Protein AF-A0A521X7P1-F1 (afdb_monomer_lite)

Sequence (112 aa):
MKTHALSLLGTTRLLSRSDRREQGIKSATVVRELAVVRRLLTLASRVWRDLDNQPWLMVAPLLRMPNWKDAAQPYPLSIDEQRRFFKELPVHLAEMALFAIYTSARENVVAE

Secondary structure (DSSP, 8-state):
---SSSSSHHHHTTT-HHHHHHTT--HHHHHHHHHHHHHHHHHHHHT-B-TTS-BS-SS---PPPP--S-PPPP-PPPHHHHHHHHHHS-GGGHHHHHHHHHH---HHHH--

Structure (mmCIF, N/CA/C/O backbone):
data_AF-A0A521X7P1-F1
#
_entry.id   AF-A0A521X7P1-F1
#
loop_
_atom_site.group_PDB
_atom_site.id
_atom_site.type_symbol
_atom_site.label_atom_id
_atom_site.label_alt_id
_atom_site.label_comp_id
_atom_site.label_asym_id
_atom_site.label_entity_id
_atom_site.label_seq_id
_atom_site.pdbx_PDB_ins_code
_atom_site.Cartn_x
_atom_site.Cartn_y
_atom_site.Cartn_z
_atom_site.occupancy
_atom_site.B_iso_or_equiv
_atom_site.auth_seq_id
_atom_site.auth_comp_id
_atom_site.auth_asym_id
_atom_site.auth_atom_id
_atom_site.pdbx_PDB_model_num
ATOM 1 N N . MET A 1 1 ? 13.540 14.716 -44.377 1.00 40.62 1 MET A N 1
ATOM 2 C CA . MET A 1 1 ? 12.433 13.953 -43.753 1.00 40.62 1 MET A CA 1
ATOM 3 C C . MET A 1 1 ? 12.265 14.363 -42.286 1.00 40.62 1 MET A C 1
ATOM 5 O O . MET A 1 1 ? 12.544 13.589 -41.383 1.00 40.62 1 MET A O 1
ATOM 9 N N . LYS A 1 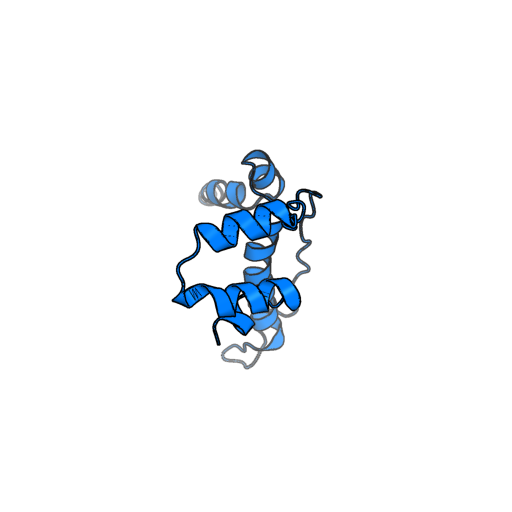2 ? 11.859 15.618 -42.042 1.00 39.06 2 LYS A N 1
ATOM 10 C CA . LYS A 1 2 ? 11.661 16.202 -40.705 1.00 39.06 2 LYS A CA 1
ATOM 11 C C . LYS A 1 2 ? 10.158 16.389 -40.464 1.00 39.06 2 LYS A C 1
ATOM 13 O O . LYS A 1 2 ? 9.677 17.502 -40.627 1.00 39.06 2 LYS A O 1
ATOM 18 N N . THR A 1 3 ? 9.411 15.331 -40.129 1.00 40.75 3 THR A N 1
ATOM 19 C CA . THR A 1 3 ? 7.956 15.504 -39.906 1.00 40.75 3 THR A CA 1
ATOM 20 C C . THR A 1 3 ? 7.271 14.483 -38.986 1.00 40.75 3 THR A C 1
ATOM 22 O O . THR A 1 3 ? 6.078 14.265 -39.134 1.00 40.75 3 THR A O 1
ATOM 25 N N . HIS A 1 4 ? 7.952 13.875 -38.003 1.00 33.19 4 HIS A N 1
ATOM 26 C CA . HIS A 1 4 ? 7.266 12.966 -37.053 1.00 33.19 4 HIS A CA 1
ATOM 27 C C . HIS A 1 4 ? 7.663 13.102 -35.570 1.00 33.19 4 HIS A C 1
ATOM 29 O O . HIS A 1 4 ? 7.305 12.255 -34.762 1.00 33.19 4 HIS A O 1
ATOM 35 N N . ALA A 1 5 ? 8.341 14.183 -35.163 1.00 36.22 5 ALA A N 1
ATOM 36 C CA . ALA A 1 5 ? 8.705 14.396 -33.751 1.00 36.22 5 ALA A CA 1
ATOM 37 C C . ALA A 1 5 ? 7.650 15.178 -32.931 1.00 36.22 5 ALA A C 1
ATOM 39 O O . ALA A 1 5 ? 7.750 15.250 -31.710 1.00 36.22 5 ALA A O 1
ATOM 40 N N . LEU A 1 6 ? 6.630 15.756 -33.578 1.00 34.53 6 LEU A N 1
ATOM 41 C CA . LEU A 1 6 ? 5.645 16.633 -32.924 1.00 34.53 6 LEU A CA 1
ATOM 42 C C . LEU A 1 6 ? 4.401 15.909 -32.371 1.00 34.53 6 LEU A C 1
ATOM 44 O O . LEU A 1 6 ? 3.686 16.502 -31.571 1.00 34.53 6 LEU A O 1
ATOM 48 N N . SER A 1 7 ? 4.158 14.632 -32.701 1.00 36.09 7 SER A N 1
ATOM 49 C CA . SER A 1 7 ? 3.015 13.876 -32.149 1.00 36.09 7 SER A CA 1
ATOM 50 C C . SER A 1 7 ? 3.272 13.263 -30.764 1.00 36.09 7 SER A C 1
ATOM 52 O O . SER A 1 7 ? 2.324 12.886 -30.083 1.00 36.09 7 SER A O 1
ATOM 54 N N . LEU A 1 8 ? 4.527 13.204 -30.302 1.00 39.69 8 LEU A N 1
ATOM 55 C CA . LEU A 1 8 ? 4.883 12.620 -28.997 1.00 39.69 8 LEU A CA 1
ATOM 56 C C . LEU A 1 8 ? 4.832 13.623 -27.830 1.00 39.69 8 LEU A C 1
ATOM 58 O O . LEU A 1 8 ? 4.886 13.211 -26.667 1.00 39.69 8 LEU A O 1
ATOM 62 N N . LEU A 1 9 ? 4.687 14.923 -28.123 1.00 36.81 9 LEU A N 1
ATOM 63 C CA . LEU A 1 9 ? 4.586 16.001 -27.126 1.00 36.81 9 LEU A CA 1
ATOM 64 C C . LEU A 1 9 ? 3.238 16.016 -26.383 1.00 36.81 9 LEU A C 1
ATOM 66 O O . LEU A 1 9 ? 3.158 16.535 -25.270 1.00 36.81 9 LEU A O 1
ATOM 70 N N . GLY A 1 10 ? 2.192 15.411 -26.957 1.00 31.58 10 GLY A N 1
ATOM 71 C CA . GLY A 1 10 ? 0.894 15.248 -26.292 1.00 31.58 10 GLY A CA 1
ATOM 72 C C . GLY A 1 10 ? 0.924 14.189 -25.185 1.00 31.58 10 GLY A C 1
ATOM 73 O O . GLY A 1 10 ? 0.361 14.387 -24.113 1.00 31.58 10 GLY A O 1
ATOM 74 N N . THR A 1 11 ? 1.656 13.094 -25.403 1.00 42.00 11 THR A N 1
ATOM 75 C CA . THR A 1 11 ? 1.801 11.988 -24.441 1.00 42.00 11 THR A CA 1
ATOM 76 C C . THR A 1 11 ? 2.853 12.252 -23.363 1.00 42.00 11 THR A C 1
ATOM 78 O O . THR A 1 11 ? 2.720 11.755 -22.247 1.00 42.00 11 THR A O 1
ATOM 81 N N . THR A 1 12 ? 3.878 13.068 -23.639 1.00 41.19 12 THR A N 1
ATOM 82 C CA . THR A 1 12 ? 4.878 13.448 -22.618 1.00 41.19 12 THR A CA 1
ATOM 83 C C . THR A 1 12 ? 4.340 14.451 -21.597 1.00 41.19 12 THR A C 1
ATOM 85 O O . THR A 1 12 ? 4.759 14.408 -20.440 1.00 41.19 12 THR A O 1
ATOM 88 N N . ARG A 1 13 ? 3.356 15.281 -21.972 1.00 38.12 13 ARG A N 1
ATOM 89 C CA . ARG A 1 13 ? 2.674 16.224 -21.064 1.00 38.12 13 ARG A CA 1
ATOM 90 C C . ARG A 1 13 ? 1.894 15.526 -19.935 1.00 38.12 13 ARG A C 1
ATOM 92 O O . ARG A 1 13 ? 1.639 16.101 -18.889 1.00 38.12 13 ARG A O 1
ATOM 99 N N . LEU A 1 14 ? 1.556 14.246 -20.095 1.00 46.38 14 LEU A N 1
ATOM 100 C CA . LEU A 1 14 ? 0.913 13.446 -19.042 1.00 46.38 14 LEU A CA 1
ATOM 101 C C . LEU A 1 14 ? 1.911 12.713 -18.130 1.00 46.38 14 LEU A C 1
ATOM 103 O O . LEU A 1 14 ? 1.496 12.078 -17.162 1.00 46.38 14 LEU A O 1
ATOM 107 N N . LEU A 1 15 ? 3.214 12.761 -18.415 1.00 53.69 15 LEU A N 1
ATOM 108 C CA . LEU A 1 15 ? 4.240 11.997 -17.684 1.00 53.69 15 LEU A CA 1
ATOM 109 C C . LEU A 1 15 ? 5.199 12.884 -16.877 1.00 53.69 15 LEU A C 1
ATOM 111 O O . LEU A 1 15 ? 5.927 12.385 -16.014 1.00 53.69 15 LEU A O 1
ATOM 115 N N . SER A 1 16 ? 5.192 14.195 -17.125 1.00 64.50 16 SER A N 1
ATOM 116 C CA . SER A 1 16 ? 5.908 15.177 -16.314 1.00 64.50 16 SER A CA 1
ATOM 117 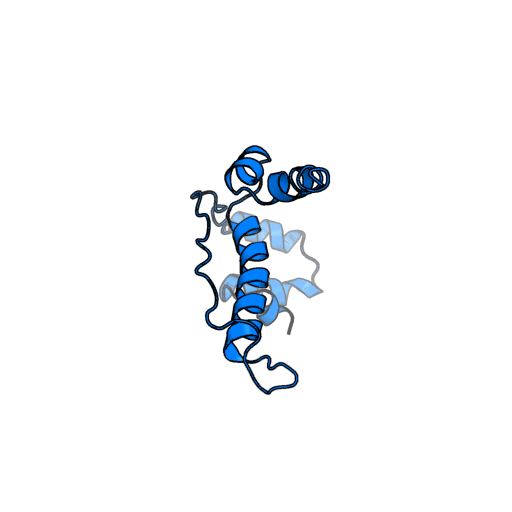C C . SER A 1 16 ? 5.335 15.203 -14.891 1.00 64.50 16 SER A C 1
ATOM 119 O O . SER A 1 16 ? 4.134 15.365 -14.673 1.00 64.50 16 SER A O 1
ATOM 121 N N . ARG A 1 17 ? 6.208 15.038 -13.888 1.00 66.06 17 ARG A N 1
ATOM 122 C CA . ARG A 1 17 ? 5.818 15.114 -12.467 1.00 66.06 17 ARG A CA 1
ATOM 123 C C . ARG A 1 17 ? 5.216 16.475 -12.116 1.00 66.06 17 ARG A C 1
ATOM 125 O O . ARG A 1 17 ? 4.360 16.536 -11.240 1.00 66.06 17 ARG A O 1
ATOM 132 N N . SER A 1 18 ? 5.684 17.535 -12.767 1.00 68.62 18 SER A N 1
ATOM 133 C CA . SER A 1 18 ? 5.216 18.908 -12.573 1.00 68.62 18 SER A CA 1
ATOM 134 C C . SER A 1 18 ? 3.756 19.038 -13.007 1.00 68.62 18 SER A C 1
ATOM 136 O O . SER A 1 18 ? 2.920 19.470 -12.223 1.00 68.62 18 SER A O 1
ATOM 138 N N . ASP A 1 19 ? 3.435 18.509 -14.185 1.00 75.50 19 ASP A N 1
ATOM 139 C CA . ASP A 1 19 ? 2.110 18.594 -14.803 1.00 75.50 19 ASP A CA 1
ATOM 140 C C . ASP A 1 19 ? 1.088 17.772 -13.998 1.00 75.50 19 ASP A C 1
ATOM 142 O O . ASP A 1 19 ? -0.032 18.211 -13.747 1.00 75.50 19 ASP A O 1
ATOM 146 N N . ARG A 1 20 ? 1.493 16.596 -13.494 1.00 76.62 20 ARG A N 1
ATOM 147 C CA . ARG A 1 20 ? 0.660 15.775 -12.594 1.00 76.62 20 ARG A CA 1
ATOM 148 C C . ARG A 1 20 ? 0.370 16.483 -11.267 1.00 76.62 20 ARG A C 1
ATOM 150 O O . ARG A 1 20 ? -0.724 16.337 -10.727 1.00 76.62 20 ARG A O 1
ATOM 157 N N . ARG A 1 21 ? 1.333 17.247 -10.741 1.00 78.31 21 ARG A N 1
ATOM 158 C CA . ARG A 1 21 ? 1.141 18.042 -9.520 1.00 78.31 21 ARG A CA 1
ATOM 159 C C . ARG A 1 21 ? 0.172 19.199 -9.759 1.00 78.31 21 ARG A C 1
ATOM 161 O O . ARG A 1 21 ? -0.667 19.458 -8.902 1.00 78.31 21 ARG A O 1
ATOM 168 N N . GLU A 1 22 ? 0.264 19.859 -10.911 1.00 81.56 22 GLU A N 1
ATOM 169 C CA . GLU A 1 22 ? -0.661 20.926 -11.325 1.00 81.56 22 GLU A CA 1
ATOM 170 C C . GLU A 1 22 ? -2.092 20.410 -11.524 1.00 81.56 22 GLU A C 1
ATOM 172 O O . GLU A 1 22 ? -3.050 21.100 -11.194 1.00 81.56 22 GLU A O 1
ATOM 177 N N . GLN A 1 23 ? -2.246 19.157 -11.953 1.00 84.69 23 GLN A N 1
ATOM 178 C CA . GLN A 1 23 ? -3.536 18.458 -12.030 1.00 84.69 23 GLN A CA 1
ATOM 179 C C . GLN A 1 23 ? -4.091 18.018 -10.660 1.00 84.69 23 GLN A C 1
ATOM 181 O O . GLN A 1 23 ? -5.123 17.353 -10.599 1.00 84.69 23 GLN A O 1
ATOM 186 N N . GLY A 1 24 ? -3.413 18.336 -9.550 1.00 85.69 24 GLY A N 1
ATOM 187 C CA . GLY A 1 24 ? -3.854 17.986 -8.195 1.00 85.69 24 GLY A CA 1
ATOM 188 C C . GLY A 1 24 ? -3.707 16.505 -7.829 1.00 85.69 24 GLY A C 1
ATOM 189 O O . GLY A 1 24 ? -4.183 16.079 -6.773 1.00 85.69 24 GLY A O 1
ATOM 190 N N . ILE A 1 25 ? -3.036 15.706 -8.664 1.00 87.81 25 ILE A N 1
ATOM 191 C CA . ILE A 1 25 ? -2.780 14.291 -8.381 1.00 87.81 25 ILE A CA 1
ATOM 192 C C . ILE A 1 25 ? -1.803 14.199 -7.207 1.00 87.81 25 ILE A C 1
ATOM 194 O O . ILE A 1 25 ? -0.886 15.006 -7.082 1.00 87.81 25 ILE A O 1
ATOM 198 N N . LYS A 1 26 ? -1.997 13.210 -6.327 1.00 88.31 26 LYS A N 1
ATOM 199 C CA . LYS A 1 26 ? -1.126 12.993 -5.166 1.00 88.31 26 LYS A CA 1
ATOM 200 C C . LYS A 1 26 ? 0.153 12.259 -5.547 1.00 88.31 26 LYS A C 1
ATOM 202 O O . LYS A 1 26 ? 0.147 11.384 -6.418 1.00 88.31 26 LYS A O 1
ATOM 207 N N . SER A 1 27 ? 1.242 12.535 -4.831 1.00 92.19 27 SER A N 1
ATOM 208 C CA . SER A 1 27 ? 2.542 11.906 -5.094 1.00 92.19 27 SER A CA 1
ATOM 209 C C . SER A 1 27 ? 2.456 10.380 -5.003 1.00 92.19 27 SER A C 1
ATOM 211 O O . SER A 1 27 ? 3.000 9.678 -5.853 1.00 92.19 27 SER A O 1
ATOM 213 N N . ALA A 1 28 ? 1.670 9.858 -4.057 1.00 90.25 28 ALA A N 1
ATOM 214 C CA . ALA A 1 28 ? 1.445 8.427 -3.875 1.00 90.25 28 ALA A CA 1
ATOM 215 C C . ALA A 1 28 ? 0.811 7.739 -5.101 1.00 90.25 28 ALA A C 1
ATOM 217 O O . ALA A 1 28 ? 1.081 6.564 -5.347 1.00 90.25 28 ALA A O 1
ATOM 218 N N . THR A 1 29 ? -0.019 8.437 -5.880 1.00 90.50 29 THR A N 1
ATOM 219 C CA . THR A 1 29 ? -0.600 7.895 -7.121 1.00 90.50 29 THR A CA 1
ATOM 220 C C . THR A 1 29 ? 0.474 7.770 -8.195 1.00 90.50 29 THR A C 1
ATOM 222 O O . THR A 1 29 ? 0.667 6.692 -8.753 1.00 90.50 29 THR A O 1
ATOM 225 N N . VAL A 1 30 ? 1.263 8.829 -8.398 1.00 90.50 30 VAL A N 1
ATOM 226 C CA . VAL A 1 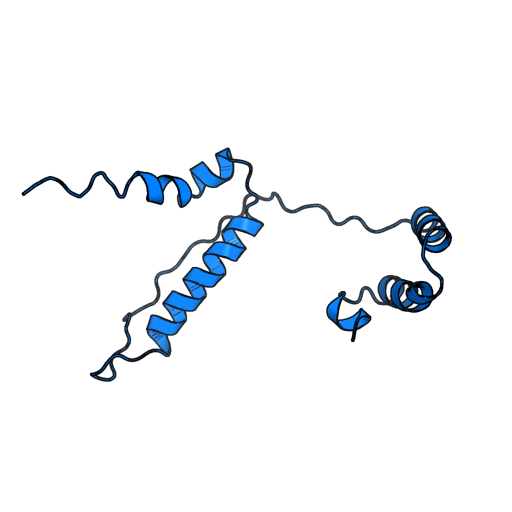30 ? 2.380 8.829 -9.358 1.00 90.50 30 VAL A CA 1
ATOM 227 C C . VAL A 1 30 ? 3.423 7.765 -8.995 1.00 90.50 30 VAL A C 1
ATOM 229 O O . VAL A 1 30 ? 3.957 7.086 -9.868 1.00 90.50 30 VAL A O 1
ATOM 232 N N . VAL A 1 31 ? 3.698 7.571 -7.702 1.00 92.69 31 VAL A N 1
ATOM 233 C CA . VAL A 1 31 ? 4.610 6.521 -7.225 1.00 92.69 31 VAL A CA 1
ATOM 234 C C . VAL A 1 31 ? 4.093 5.123 -7.561 1.00 92.69 31 VAL A C 1
ATOM 236 O O . VAL A 1 31 ? 4.887 4.292 -8.000 1.00 92.69 31 VAL A O 1
ATOM 239 N N . ARG A 1 32 ? 2.791 4.855 -7.396 1.00 91.31 32 ARG A N 1
ATOM 240 C CA . ARG A 1 32 ? 2.190 3.557 -7.751 1.00 91.31 32 ARG A CA 1
ATOM 241 C C . ARG A 1 32 ? 2.305 3.272 -9.248 1.00 91.31 32 ARG A C 1
ATOM 243 O O . ARG A 1 32 ? 2.741 2.185 -9.615 1.00 91.31 32 ARG A O 1
ATOM 250 N N . GLU A 1 33 ? 2.013 4.254 -10.100 1.00 90.12 33 GLU A N 1
ATOM 251 C CA . GLU A 1 33 ? 2.177 4.121 -11.556 1.00 90.12 33 GLU A CA 1
ATOM 252 C C . GLU A 1 33 ? 3.647 3.847 -11.934 1.00 90.12 33 GLU A C 1
ATOM 254 O O . GLU A 1 33 ? 3.962 2.889 -12.644 1.00 90.12 33 GLU A O 1
ATOM 259 N N . LEU A 1 34 ? 4.583 4.636 -11.394 1.00 91.81 34 LEU A N 1
ATOM 260 C CA . LEU A 1 34 ? 6.015 4.475 -11.667 1.00 91.81 34 LEU A CA 1
ATOM 261 C C . LEU A 1 34 ? 6.598 3.171 -11.102 1.00 91.81 34 LEU A C 1
ATOM 263 O O . LEU A 1 34 ? 7.633 2.710 -11.588 1.00 91.81 34 LEU A O 1
ATOM 267 N N . ALA A 1 35 ? 5.982 2.572 -10.080 1.00 93.12 35 ALA A N 1
ATOM 268 C CA . ALA A 1 35 ? 6.413 1.286 -9.539 1.00 93.12 35 ALA A CA 1
ATOM 269 C C . ALA A 1 35 ? 6.227 0.154 -10.560 1.00 93.12 35 ALA A C 1
ATOM 271 O O . ALA A 1 35 ? 7.114 -0.691 -10.692 1.00 93.12 35 ALA A O 1
ATOM 272 N N . VAL A 1 36 ? 5.140 0.184 -11.338 1.00 94.44 36 VAL A N 1
ATOM 273 C CA . VAL A 1 36 ? 4.891 -0.784 -12.419 1.00 94.44 36 VAL A CA 1
ATOM 274 C C . VAL A 1 36 ? 5.952 -0.649 -13.509 1.00 94.44 36 VAL A C 1
ATOM 276 O O . VAL A 1 36 ? 6.597 -1.631 -13.874 1.00 94.44 36 VAL A O 1
ATOM 279 N N . VAL A 1 37 ? 6.216 0.580 -13.964 1.00 93.69 37 VAL A N 1
ATOM 280 C CA . VAL A 1 37 ? 7.252 0.854 -14.975 1.00 93.69 37 VAL A CA 1
ATOM 281 C C . VAL A 1 37 ? 8.629 0.409 -14.480 1.00 93.69 37 VAL A C 1
ATOM 283 O O . VAL A 1 37 ? 9.354 -0.286 -15.188 1.00 93.69 37 VAL A O 1
ATOM 286 N N . ARG A 1 38 ? 8.980 0.730 -13.227 1.00 94.75 38 ARG A N 1
ATOM 287 C CA . ARG A 1 38 ? 10.228 0.269 -12.600 1.00 94.75 38 ARG A CA 1
ATOM 288 C C . ARG A 1 38 ? 10.323 -1.253 -12.595 1.00 94.75 38 ARG A C 1
ATOM 290 O O . ARG A 1 38 ? 11.395 -1.789 -12.879 1.00 94.75 38 ARG A O 1
ATOM 297 N N . ARG A 1 39 ? 9.232 -1.954 -12.272 1.00 95.62 39 ARG A N 1
ATOM 298 C CA . ARG A 1 39 ? 9.200 -3.420 -12.255 1.00 95.62 39 ARG A CA 1
ATOM 299 C C . ARG A 1 39 ? 9.440 -3.989 -13.650 1.00 95.62 39 ARG A C 1
ATOM 301 O O . ARG A 1 39 ? 10.290 -4.864 -13.772 1.00 95.62 39 ARG A O 1
ATOM 308 N N . LEU A 1 40 ? 8.769 -3.467 -14.675 1.00 96.00 40 LEU A N 1
ATOM 309 C CA . LEU A 1 40 ? 8.962 -3.886 -16.068 1.00 96.00 40 LEU A CA 1
ATOM 310 C C . LEU A 1 40 ? 10.409 -3.687 -16.526 1.00 96.00 40 LEU A C 1
ATOM 312 O O . LEU A 1 40 ? 11.030 -4.629 -17.005 1.00 96.00 40 LEU A O 1
ATOM 316 N N . LEU A 1 41 ? 10.984 -2.504 -16.293 1.00 95.56 41 LEU A N 1
ATOM 317 C CA . LEU A 1 41 ? 12.379 -2.217 -16.648 1.00 95.56 41 LEU A CA 1
ATOM 318 C C . LEU A 1 41 ? 13.365 -3.132 -15.907 1.00 95.56 41 LEU A C 1
ATOM 320 O O . LEU A 1 41 ? 14.368 -3.558 -16.471 1.00 95.56 41 LEU A O 1
ATOM 324 N N . THR A 1 42 ? 13.059 -3.475 -14.654 1.00 95.81 42 THR A N 1
ATOM 325 C CA . THR A 1 42 ? 13.864 -4.419 -13.864 1.00 95.81 42 THR A CA 1
ATOM 326 C C . THR A 1 42 ? 13.767 -5.844 -14.409 1.00 95.81 42 THR A C 1
ATOM 328 O O . THR A 1 42 ? 14.768 -6.556 -14.449 1.00 95.81 42 THR A O 1
ATOM 331 N N . LEU A 1 43 ? 12.574 -6.281 -14.822 1.00 96.69 43 LEU A N 1
ATOM 332 C CA . LEU A 1 43 ? 12.372 -7.594 -15.438 1.00 96.69 43 LEU A CA 1
ATOM 333 C C . LEU A 1 43 ? 13.091 -7.681 -16.783 1.00 96.69 43 LEU A C 1
ATOM 335 O O . LEU A 1 43 ? 13.823 -8.641 -17.003 1.00 96.69 43 LEU A O 1
ATOM 339 N N . ALA A 1 44 ? 12.964 -6.648 -17.615 1.00 96.31 44 ALA A N 1
ATOM 340 C CA . ALA A 1 44 ? 13.661 -6.533 -18.889 1.00 96.31 44 ALA A CA 1
ATOM 341 C C . ALA A 1 44 ? 15.186 -6.603 -18.730 1.00 96.31 44 ALA A C 1
ATOM 343 O O . ALA A 1 44 ? 15.857 -7.213 -19.558 1.00 96.31 44 ALA A O 1
ATOM 344 N N . SER A 1 45 ? 15.735 -6.031 -17.652 1.00 95.81 45 SER A N 1
ATOM 345 C CA . SER A 1 45 ? 17.182 -6.052 -17.442 1.00 95.81 45 SER A CA 1
ATOM 346 C C . SER A 1 45 ? 17.711 -7.306 -16.747 1.00 95.81 45 SER A C 1
ATOM 348 O O . SER A 1 45 ? 18.876 -7.648 -16.906 1.00 95.81 45 SER A O 1
ATOM 350 N N . ARG A 1 46 ? 16.907 -7.971 -15.906 1.00 93.44 46 ARG A N 1
ATOM 351 C CA . ARG A 1 46 ? 17.391 -9.079 -15.058 1.00 93.44 46 ARG A CA 1
ATOM 352 C C . ARG A 1 46 ? 16.884 -10.446 -15.473 1.00 93.44 46 ARG A C 1
ATOM 354 O O . ARG A 1 46 ? 17.630 -11.416 -15.369 1.00 93.44 46 ARG A O 1
ATOM 361 N N . VAL A 1 47 ? 15.649 -10.545 -15.949 1.00 95.50 47 VAL A N 1
ATOM 362 C CA . VAL A 1 47 ? 14.942 -11.826 -16.106 1.00 95.50 47 VAL A CA 1
ATOM 363 C C . VAL A 1 47 ? 14.664 -12.139 -17.565 1.00 95.50 47 VAL A C 1
ATOM 365 O O . VAL A 1 47 ? 14.951 -13.243 -18.009 1.00 95.50 47 VAL A O 1
ATOM 368 N N . TRP A 1 48 ? 14.126 -11.184 -18.316 1.00 96.31 48 TRP A N 1
ATOM 369 C CA . TRP A 1 48 ? 13.765 -11.424 -19.705 1.00 96.31 48 TRP A CA 1
ATOM 370 C C . TRP A 1 48 ? 15.007 -11.538 -20.576 1.00 96.31 48 TRP A C 1
ATOM 372 O O . TRP A 1 48 ? 16.012 -10.857 -20.349 1.00 96.31 48 TRP A O 1
ATOM 382 N N . ARG A 1 49 ? 14.921 -12.434 -21.552 1.00 95.00 49 ARG A N 1
ATOM 383 C CA . ARG A 1 49 ? 15.970 -12.729 -22.520 1.00 95.00 49 ARG A CA 1
ATOM 384 C C . ARG A 1 49 ? 15.390 -12.631 -23.921 1.00 95.00 49 ARG A C 1
ATOM 386 O O . ARG A 1 49 ? 14.195 -12.882 -24.095 1.00 95.00 49 ARG A O 1
ATOM 393 N N . ASP A 1 50 ? 16.186 -12.169 -24.867 1.00 92.38 50 ASP A N 1
ATOM 394 C CA . ASP A 1 50 ? 15.840 -12.173 -26.284 1.00 92.38 50 ASP A CA 1
ATOM 395 C C . ASP A 1 50 ? 16.171 -13.535 -26.926 1.00 92.38 50 ASP A C 1
ATOM 397 O O . ASP A 1 50 ? 16.462 -14.515 -26.232 1.00 92.38 50 ASP A O 1
ATOM 401 N N . LEU A 1 51 ? 16.085 -13.607 -28.255 1.00 94.38 51 LEU A N 1
ATOM 402 C CA . LEU A 1 51 ? 16.366 -14.826 -29.018 1.00 94.38 51 LEU A CA 1
ATOM 403 C C . LEU A 1 51 ? 17.836 -15.267 -28.918 1.00 94.38 51 LEU A C 1
ATOM 405 O O . LEU A 1 51 ? 18.112 -16.460 -29.009 1.00 94.38 51 LEU A O 1
ATOM 409 N N . ASP A 1 52 ? 18.751 -14.332 -28.658 1.00 94.06 52 ASP A N 1
ATOM 410 C CA . ASP A 1 52 ? 20.190 -14.567 -28.504 1.00 94.06 52 ASP A CA 1
ATOM 411 C C . ASP A 1 52 ? 20.593 -14.763 -27.027 1.00 94.06 52 ASP A C 1
ATOM 413 O O . ASP A 1 52 ? 21.775 -14.743 -26.667 1.00 94.06 52 ASP A O 1
ATOM 417 N N . ASN A 1 53 ? 19.600 -14.969 -26.152 1.00 92.31 53 ASN A N 1
ATOM 418 C CA . ASN A 1 53 ? 19.743 -15.114 -24.706 1.00 92.31 53 ASN A CA 1
ATOM 419 C C . ASN A 1 53 ? 20.420 -13.909 -24.016 1.00 92.31 53 ASN A C 1
ATOM 421 O O . ASN A 1 53 ? 21.013 -14.040 -22.940 1.00 92.31 53 ASN A O 1
ATOM 425 N N . GLN A 1 54 ? 20.316 -12.720 -24.606 1.00 93.69 54 GLN A N 1
ATOM 426 C CA . GLN A 1 54 ? 20.786 -11.464 -24.035 1.00 93.69 54 GLN A CA 1
ATOM 427 C C . GLN A 1 54 ? 19.657 -10.759 -23.273 1.00 93.69 54 GLN A C 1
ATOM 429 O O . GLN A 1 54 ? 18.473 -10.940 -23.572 1.00 93.69 54 GLN A O 1
ATOM 434 N N . PRO A 1 55 ? 19.975 -9.970 -22.233 1.00 93.88 55 PRO A N 1
ATOM 435 C CA . PRO A 1 55 ? 18.972 -9.163 -21.555 1.00 93.88 55 PRO A CA 1
ATOM 436 C C . PRO A 1 55 ? 18.446 -8.056 -22.479 1.00 93.88 55 PRO A C 1
ATOM 438 O O . PRO A 1 55 ? 19.211 -7.388 -23.168 1.00 93.88 55 PRO A O 1
ATOM 441 N N . TRP A 1 56 ? 17.139 -7.790 -22.415 1.00 92.62 56 TRP A N 1
ATOM 442 C CA . TRP A 1 56 ? 16.488 -6.738 -23.215 1.00 92.62 56 TRP A CA 1
ATOM 443 C C . TRP A 1 56 ? 16.997 -5.331 -22.873 1.00 92.62 56 TRP A C 1
ATOM 445 O O . TRP A 1 56 ? 16.936 -4.415 -23.689 1.00 92.62 56 TRP A O 1
ATOM 455 N N . LEU A 1 57 ? 17.469 -5.144 -21.639 1.00 93.88 57 LEU A N 1
ATOM 456 C CA . LEU A 1 57 ? 18.137 -3.932 -21.180 1.00 93.88 57 LEU A CA 1
ATOM 457 C C . LEU A 1 57 ? 19.416 -4.313 -20.444 1.00 93.88 57 LEU A C 1
ATOM 459 O O . LEU A 1 57 ? 19.376 -5.107 -19.512 1.00 93.88 57 LEU A O 1
ATOM 463 N N . MET A 1 58 ? 20.534 -3.671 -20.770 1.00 91.62 58 MET A N 1
ATOM 464 C CA . MET A 1 58 ? 21.787 -3.912 -20.043 1.00 91.62 58 MET A CA 1
ATOM 465 C C . MET A 1 58 ? 21.673 -3.533 -18.561 1.00 91.62 58 MET A C 1
ATOM 467 O O . MET A 1 58 ? 22.122 -4.263 -17.682 1.00 91.62 58 MET A O 1
ATOM 471 N N . VAL A 1 59 ? 21.049 -2.386 -18.272 1.00 92.56 59 VAL A N 1
ATOM 472 C CA . VAL A 1 59 ? 20.847 -1.876 -16.912 1.00 92.56 59 VAL A CA 1
ATOM 473 C C . VAL A 1 59 ? 19.497 -1.168 -16.834 1.00 92.56 59 VAL A C 1
ATOM 475 O O . VAL A 1 59 ? 19.165 -0.351 -17.693 1.00 92.56 59 VAL A O 1
ATOM 478 N N . ALA A 1 60 ? 18.720 -1.446 -15.785 1.00 92.75 60 ALA A N 1
ATOM 479 C CA . ALA A 1 60 ? 17.489 -0.711 -15.517 1.00 92.75 60 ALA A CA 1
ATOM 480 C C . ALA A 1 60 ? 17.809 0.726 -15.048 1.00 92.75 60 ALA A C 1
ATOM 482 O O . ALA A 1 60 ? 18.560 0.897 -14.082 1.00 92.75 60 ALA A O 1
ATOM 483 N N . PRO A 1 61 ? 17.236 1.770 -15.675 1.00 91.94 61 PRO A N 1
ATOM 484 C CA . PRO A 1 61 ? 17.508 3.150 -15.293 1.00 91.94 61 PRO A CA 1
ATOM 485 C C . PRO A 1 61 ? 16.904 3.494 -13.925 1.00 91.94 61 PRO A C 1
ATOM 487 O O . PRO A 1 61 ? 15.832 3.014 -13.539 1.00 91.94 61 PRO A O 1
ATOM 490 N N . LEU A 1 62 ? 17.570 4.389 -13.192 1.00 90.75 62 LEU A N 1
ATOM 491 C CA . LEU A 1 62 ? 17.088 4.851 -11.895 1.00 90.75 62 LEU A CA 1
ATOM 492 C C . LEU A 1 62 ? 15.927 5.838 -12.059 1.00 90.75 62 LEU A C 1
ATOM 494 O O . LEU A 1 62 ? 16.112 7.025 -12.327 1.00 90.75 62 LEU A O 1
ATOM 498 N N . LEU A 1 63 ? 14.714 5.365 -11.790 1.00 89.25 63 LEU A N 1
ATOM 499 C CA . LEU A 1 63 ? 13.548 6.230 -11.665 1.00 89.25 63 LEU A CA 1
ATOM 500 C C . LEU A 1 63 ? 13.521 6.865 -10.268 1.00 89.25 63 LEU A C 1
ATOM 502 O O . LEU A 1 63 ? 13.404 6.169 -9.256 1.00 89.25 63 LEU A O 1
ATOM 506 N N . ARG A 1 64 ? 13.597 8.195 -10.189 1.00 88.94 64 ARG A N 1
ATOM 507 C CA . ARG A 1 64 ? 13.328 8.924 -8.933 1.00 88.94 64 ARG A CA 1
ATOM 508 C C . ARG A 1 64 ? 11.823 8.886 -8.626 1.00 88.94 64 ARG A C 1
ATOM 510 O O . ARG A 1 64 ? 11.017 8.939 -9.545 1.00 88.94 64 ARG A O 1
ATOM 517 N N . MET A 1 65 ? 11.425 8.785 -7.365 1.00 89.25 65 MET A N 1
ATOM 518 C CA . MET A 1 65 ? 10.008 8.859 -6.985 1.00 89.25 65 MET A CA 1
ATOM 519 C C . MET A 1 65 ? 9.684 10.261 -6.457 1.00 89.25 65 MET A C 1
ATOM 521 O O . MET A 1 65 ? 10.491 10.796 -5.694 1.00 89.25 65 MET A O 1
ATOM 525 N N . PRO A 1 66 ? 8.565 10.893 -6.861 1.00 90.50 66 PRO A N 1
ATOM 526 C CA . PRO A 1 66 ? 8.130 12.131 -6.228 1.00 90.50 66 PRO A CA 1
ATOM 527 C C . PRO A 1 66 ? 7.730 11.877 -4.772 1.00 90.50 66 PRO A C 1
ATOM 529 O O . PRO A 1 66 ? 7.106 10.868 -4.462 1.00 90.50 66 PRO A O 1
ATOM 532 N N . ASN A 1 67 ? 8.050 12.825 -3.897 1.00 89.88 67 ASN A N 1
ATOM 533 C CA . ASN A 1 67 ? 7.499 12.911 -2.550 1.00 89.88 67 ASN A CA 1
ATOM 534 C C . ASN A 1 67 ? 7.125 14.374 -2.301 1.00 89.88 67 ASN A C 1
ATOM 536 O O . ASN A 1 67 ? 8.001 15.215 -2.099 1.00 89.88 67 ASN A O 1
ATOM 540 N N . TRP A 1 68 ? 5.831 14.680 -2.374 1.00 92.50 68 TRP A N 1
ATOM 541 C CA . TRP A 1 68 ? 5.317 1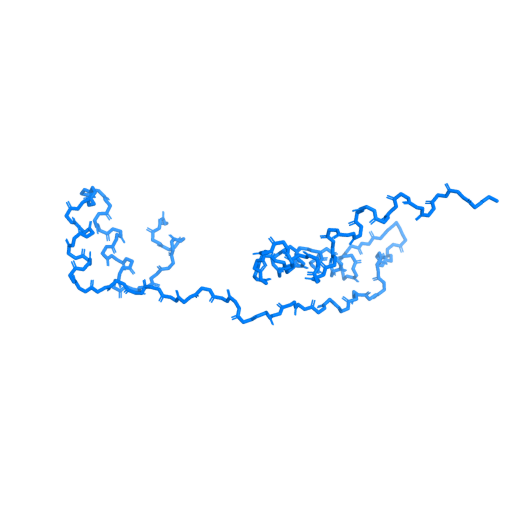6.041 -2.195 1.00 92.50 68 TRP A CA 1
ATOM 542 C C . TRP A 1 68 ? 4.831 16.314 -0.770 1.00 92.50 68 TRP A C 1
ATOM 544 O O . TRP A 1 68 ? 4.258 17.371 -0.531 1.00 92.50 68 TRP A O 1
ATOM 554 N N . LYS A 1 69 ? 5.082 15.390 0.174 1.00 90.56 69 LYS A N 1
ATOM 555 C CA . LYS A 1 69 ? 4.606 15.462 1.567 1.00 90.56 69 LYS A CA 1
ATOM 556 C C . LYS A 1 69 ? 3.090 15.687 1.664 1.00 90.56 69 LYS A C 1
ATOM 558 O O . LYS A 1 69 ? 2.607 16.391 2.540 1.00 90.56 69 LYS A O 1
ATOM 563 N N . ASP A 1 70 ? 2.349 15.074 0.750 1.00 90.94 70 ASP A N 1
ATOM 564 C CA . ASP A 1 70 ? 0.905 15.223 0.561 1.00 90.94 70 ASP A CA 1
ATOM 565 C C . ASP A 1 70 ? 0.121 13.967 0.978 1.00 90.94 70 ASP A C 1
ATOM 567 O O . ASP A 1 70 ? -1.003 13.750 0.517 1.00 90.94 70 ASP A O 1
ATOM 571 N N . ALA A 1 71 ? 0.724 13.129 1.826 1.00 90.25 71 ALA A N 1
ATOM 572 C CA . ALA A 1 71 ? 0.078 11.955 2.392 1.00 90.25 71 ALA A CA 1
ATOM 573 C C . ALA A 1 71 ? -1.106 12.369 3.277 1.00 90.25 71 ALA A C 1
ATOM 575 O O . ALA A 1 71 ? -1.012 13.325 4.049 1.00 90.25 71 ALA A O 1
ATOM 576 N N . ALA A 1 72 ? -2.212 11.632 3.165 1.00 89.50 72 ALA A N 1
ATOM 577 C CA . ALA A 1 72 ? -3.354 11.815 4.049 1.00 89.50 72 ALA A CA 1
ATOM 578 C C . ALA A 1 72 ? -2.957 11.474 5.491 1.00 89.50 72 ALA A C 1
ATOM 580 O O . ALA A 1 72 ? -2.235 10.502 5.729 1.00 89.50 72 ALA A O 1
ATOM 581 N N . GLN A 1 73 ? -3.427 12.278 6.443 1.00 92.31 73 GLN A N 1
ATOM 582 C CA . GLN A 1 73 ? -3.234 11.984 7.858 1.00 92.31 73 GLN A CA 1
ATOM 583 C C . GLN A 1 73 ? -4.107 10.783 8.255 1.00 92.31 73 GLN A C 1
ATOM 585 O O . GLN A 1 73 ? -5.259 10.713 7.818 1.00 92.31 73 GLN A O 1
ATOM 590 N N . PRO A 1 74 ? -3.587 9.835 9.055 1.00 90.94 74 PRO A N 1
ATOM 591 C CA . PRO A 1 74 ? -4.401 8.758 9.604 1.00 90.94 74 PRO A CA 1
ATOM 592 C C . PRO A 1 74 ? -5.562 9.312 10.438 1.00 90.94 74 PRO A C 1
ATOM 594 O O . PRO A 1 74 ? -5.370 10.259 11.200 1.00 90.94 74 PRO A O 1
ATOM 597 N N . TYR A 1 75 ? -6.737 8.690 10.325 1.00 91.44 75 TYR A N 1
ATOM 598 C CA . TYR A 1 75 ? -7.926 9.035 11.107 1.00 91.44 75 TYR A CA 1
ATOM 599 C C . TYR A 1 75 ? -8.311 7.873 12.037 1.00 91.44 75 TYR A C 1
ATOM 601 O O . TYR A 1 75 ? -9.109 7.016 11.649 1.00 91.44 75 TYR A O 1
ATOM 609 N N . PRO A 1 76 ? -7.700 7.768 13.231 1.00 90.75 76 PRO A N 1
ATOM 610 C CA . PRO A 1 76 ? -8.104 6.773 14.216 1.00 90.75 76 PRO A CA 1
ATOM 611 C C . PRO A 1 76 ? -9.448 7.164 14.844 1.00 90.75 76 PRO A C 1
ATOM 613 O O . PRO A 1 76 ? -9.617 8.295 15.295 1.00 90.75 76 PRO A O 1
ATOM 616 N N . LEU A 1 77 ? -10.390 6.221 14.902 1.00 91.56 77 LEU A N 1
ATOM 617 C CA . LEU A 1 77 ? -11.707 6.451 15.500 1.00 91.56 77 LEU A CA 1
ATOM 618 C C . LEU A 1 77 ? -11.605 6.607 17.021 1.00 91.56 77 LEU A C 1
ATOM 620 O O . LEU A 1 77 ? -11.042 5.747 17.706 1.00 91.56 77 LEU A O 1
ATOM 624 N N . SER A 1 78 ? -12.230 7.653 17.558 1.00 94.69 78 SER A N 1
ATOM 625 C CA . SER A 1 78 ? -12.447 7.803 18.998 1.00 94.69 78 SER A CA 1
ATOM 626 C C . SER A 1 78 ? -13.421 6.748 19.536 1.00 94.69 78 SER A C 1
ATOM 628 O O . SER A 1 78 ? -14.203 6.157 18.793 1.00 94.69 78 SER A O 1
ATOM 630 N N . ILE A 1 79 ? -13.421 6.525 20.853 1.00 93.25 79 ILE A N 1
ATOM 631 C CA . ILE A 1 79 ? -14.319 5.552 21.503 1.00 93.25 79 ILE A CA 1
ATOM 632 C C . ILE A 1 79 ? -15.795 5.879 21.221 1.00 93.25 79 ILE A C 1
ATOM 634 O O . ILE A 1 79 ? -16.599 4.977 20.981 1.00 93.25 79 ILE A O 1
ATOM 638 N N . ASP A 1 80 ? -16.162 7.161 21.218 1.00 96.44 80 ASP A N 1
ATOM 639 C CA . ASP A 1 80 ? -17.535 7.584 20.937 1.00 96.44 80 ASP A CA 1
ATOM 640 C C . ASP A 1 80 ? -17.928 7.334 19.478 1.00 96.44 80 ASP A C 1
ATOM 642 O O . ASP A 1 80 ? -19.057 6.922 19.207 1.00 96.44 80 ASP A O 1
ATOM 646 N N . GLU A 1 81 ? -17.003 7.521 18.537 1.00 95.69 81 GLU A N 1
ATOM 647 C CA . GLU A 1 81 ? -17.226 7.191 17.128 1.00 95.69 81 GLU A CA 1
ATOM 648 C C . GLU A 1 81 ? -17.306 5.686 16.901 1.00 95.69 81 GLU A C 1
ATOM 650 O O . GLU A 1 81 ? -18.186 5.244 16.170 1.00 95.69 81 GLU A O 1
ATOM 655 N N . GLN A 1 82 ? -16.471 4.889 17.573 1.00 95.00 82 GLN A N 1
ATOM 656 C CA . GLN A 1 82 ? -16.557 3.428 17.523 1.00 95.00 82 GLN A CA 1
ATOM 657 C C . GLN A 1 82 ? -17.931 2.949 18.003 1.00 95.00 82 GLN A C 1
ATOM 659 O O . GLN A 1 82 ? -18.576 2.138 17.343 1.00 95.00 82 GLN A O 1
ATOM 664 N N . ARG A 1 83 ? -18.441 3.502 19.111 1.00 94.88 83 ARG A N 1
ATOM 665 C CA . ARG A 1 83 ? -19.789 3.180 19.610 1.00 94.88 83 ARG A CA 1
ATOM 666 C C . ARG A 1 83 ? -20.885 3.534 18.609 1.00 94.88 83 ARG A C 1
ATOM 668 O O . ARG A 1 83 ? -21.856 2.795 18.503 1.00 94.88 83 ARG A O 1
ATOM 675 N N . ARG A 1 84 ? -20.765 4.664 17.905 1.00 95.88 84 ARG A N 1
ATOM 676 C CA . ARG A 1 84 ? -21.715 5.047 16.845 1.00 95.88 84 ARG A CA 1
ATOM 677 C C . ARG A 1 84 ? -21.603 4.109 15.647 1.00 95.88 84 ARG A C 1
ATOM 679 O O . ARG A 1 84 ? -22.622 3.639 15.164 1.00 95.88 84 ARG A O 1
ATOM 686 N N . PHE A 1 85 ? -20.383 3.780 15.238 1.00 94.56 85 PHE A N 1
ATOM 687 C CA . PHE A 1 85 ? -20.106 2.849 14.151 1.00 94.56 85 PHE A CA 1
ATOM 688 C C . PHE A 1 85 ? -20.758 1.482 14.395 1.00 94.56 85 PHE A C 1
ATOM 690 O O . PHE A 1 85 ? -21.507 1.015 13.546 1.00 94.56 85 PHE A O 1
ATOM 697 N N . PHE A 1 86 ? -20.588 0.891 15.582 1.00 95.38 86 PHE A N 1
ATOM 698 C CA . PHE A 1 86 ? -21.203 -0.402 15.911 1.00 95.38 86 PHE A CA 1
ATOM 699 C C . PHE A 1 86 ? -22.733 -0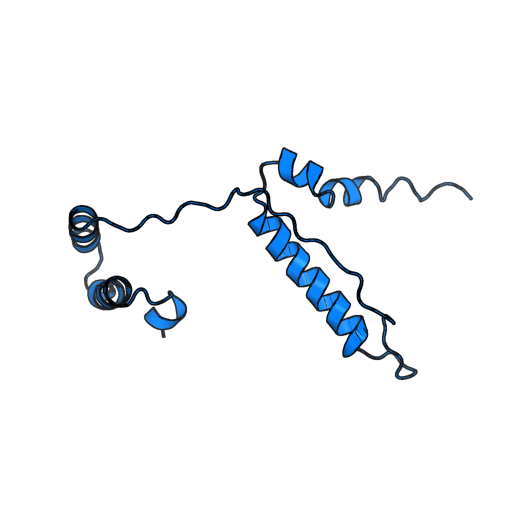.376 16.032 1.00 95.38 86 PHE A C 1
ATOM 701 O O . PHE A 1 86 ? -23.351 -1.431 15.931 1.00 95.38 86 PHE A O 1
ATOM 708 N N . LYS A 1 87 ? -23.359 0.789 16.244 1.00 95.56 87 LYS A N 1
ATOM 709 C CA . LYS A 1 87 ? -24.830 0.905 16.248 1.00 95.56 87 LYS A CA 1
ATOM 710 C C . LYS A 1 87 ? -25.426 0.834 14.844 1.00 95.56 87 LYS A C 1
ATOM 712 O O . LYS A 1 87 ? -26.517 0.303 14.691 1.00 95.56 87 LYS A O 1
ATOM 717 N N . GLU A 1 88 ? -24.715 1.367 13.854 1.00 95.94 88 GLU A N 1
ATOM 718 C CA . GLU A 1 88 ? -25.138 1.372 12.447 1.00 95.94 88 GLU A CA 1
ATOM 719 C C . GLU A 1 88 ? -24.671 0.114 11.691 1.00 95.94 88 GLU A C 1
ATOM 721 O O . GLU A 1 88 ? -25.153 -0.185 10.599 1.00 95.94 88 GLU A O 1
ATOM 726 N N . LEU A 1 89 ? -23.709 -0.626 12.253 1.00 95.75 89 LEU A N 1
ATOM 727 C CA . LEU A 1 89 ? -23.108 -1.787 11.610 1.00 95.75 89 LEU A CA 1
ATOM 728 C C . LEU A 1 89 ? -24.048 -3.013 11.654 1.00 95.75 89 LEU A C 1
ATOM 730 O O . LEU A 1 89 ? -24.545 -3.369 12.724 1.00 95.75 89 LEU A O 1
ATOM 734 N N . PRO A 1 90 ? -24.249 -3.728 10.530 1.00 96.25 90 PRO A N 1
ATOM 735 C CA . PRO A 1 90 ? -24.967 -4.998 10.521 1.00 96.25 90 PRO A CA 1
ATOM 736 C C . PRO A 1 90 ? -24.339 -6.038 11.456 1.00 96.25 90 PRO A C 1
ATOM 738 O O . PRO A 1 90 ? -23.119 -6.191 11.501 1.00 96.25 90 PRO A O 1
ATOM 741 N N . VAL A 1 91 ? -25.182 -6.826 12.132 1.00 93.56 91 VAL A N 1
ATOM 742 C CA . VAL A 1 91 ? -24.755 -7.804 13.155 1.00 93.56 91 VAL A CA 1
ATOM 743 C C . VAL A 1 91 ? -23.694 -8.783 12.636 1.00 93.56 91 VAL A C 1
ATOM 745 O O . VAL A 1 91 ? -22.737 -9.073 13.344 1.00 93.56 91 VAL A O 1
ATOM 748 N N . HIS A 1 92 ? -23.809 -9.241 11.386 1.00 93.94 92 HIS A N 1
ATOM 749 C CA . HIS A 1 92 ? -22.867 -10.199 10.793 1.00 93.94 92 HIS A CA 1
ATOM 750 C C . HIS A 1 92 ? -21.456 -9.631 10.544 1.00 93.94 92 HIS A C 1
ATOM 752 O O . HIS A 1 92 ? -20.534 -10.405 10.319 1.00 93.94 92 HIS A O 1
ATOM 758 N N . LEU A 1 93 ? -21.269 -8.306 10.588 1.00 94.38 93 LEU A N 1
ATOM 759 C CA . LEU A 1 93 ? -19.960 -7.655 10.434 1.00 94.38 93 LEU A CA 1
ATOM 760 C C . LEU A 1 93 ? -19.334 -7.252 11.777 1.00 94.38 93 LEU A C 1
ATOM 762 O O . LEU A 1 93 ? -18.185 -6.810 11.808 1.00 94.38 93 LEU A O 1
ATOM 766 N N . ALA A 1 94 ? -20.069 -7.383 12.887 1.00 93.44 94 ALA A N 1
ATOM 767 C CA . ALA A 1 94 ? -19.641 -6.879 14.187 1.00 93.44 94 ALA A CA 1
ATOM 768 C C . ALA A 1 94 ? -18.363 -7.559 14.694 1.00 93.44 94 ALA A C 1
ATOM 770 O O . ALA A 1 94 ? -17.452 -6.872 15.151 1.00 93.44 94 ALA A O 1
ATOM 771 N N . GLU A 1 95 ? -18.257 -8.883 14.571 1.00 92.62 95 GLU A N 1
ATOM 772 C CA . GLU A 1 95 ? -17.081 -9.631 15.033 1.00 92.62 95 GLU A CA 1
ATOM 773 C C . GLU A 1 95 ? -15.821 -9.270 14.234 1.00 92.62 95 GLU A C 1
ATOM 775 O O . GLU A 1 95 ? -14.775 -8.990 14.822 1.00 92.62 95 GLU A O 1
ATOM 780 N N . MET A 1 96 ? -15.940 -9.173 12.905 1.00 93.69 96 MET A N 1
ATOM 781 C CA . MET A 1 96 ? -14.846 -8.761 12.017 1.00 93.69 96 MET A CA 1
ATOM 782 C C . MET A 1 96 ? -14.365 -7.342 12.340 1.00 93.69 96 MET A C 1
ATOM 784 O O . MET A 1 96 ? -13.166 -7.090 12.464 1.00 93.69 96 MET A O 1
ATOM 788 N N . ALA A 1 97 ? -15.301 -6.407 12.523 1.00 93.38 97 ALA A N 1
ATOM 789 C CA . ALA A 1 97 ? -14.986 -5.033 12.891 1.00 93.38 97 ALA A CA 1
ATOM 790 C C . ALA A 1 97 ? -14.326 -4.929 14.275 1.00 93.38 97 ALA A C 1
ATOM 792 O O . ALA A 1 97 ? -13.386 -4.154 14.457 1.00 93.38 97 ALA A O 1
ATOM 793 N N . LEU A 1 98 ? -14.792 -5.717 15.247 1.00 93.38 98 LEU A N 1
ATOM 794 C CA . LEU A 1 98 ? -14.220 -5.766 16.591 1.00 93.38 98 LEU A CA 1
ATOM 795 C C . LEU A 1 98 ? -12.772 -6.261 16.546 1.00 93.38 98 LEU A C 1
ATOM 797 O O . LEU A 1 98 ? -11.880 -5.632 17.118 1.00 93.38 98 LEU A O 1
ATOM 801 N N . PHE A 1 99 ? -12.532 -7.343 15.805 1.00 93.75 99 PHE A N 1
ATOM 802 C CA . PHE A 1 99 ? -11.195 -7.870 15.575 1.00 93.75 99 PHE A CA 1
ATOM 803 C C . PHE A 1 99 ? -10.286 -6.826 14.914 1.00 93.75 99 PHE A C 1
ATOM 805 O O . PHE A 1 99 ? -9.179 -6.584 15.403 1.00 93.75 99 PHE A O 1
ATOM 812 N N . ALA A 1 100 ? -10.761 -6.150 13.863 1.00 93.38 100 ALA A N 1
ATOM 813 C CA . ALA A 1 100 ? -10.002 -5.121 13.156 1.00 93.38 100 ALA A CA 1
ATOM 814 C C . ALA A 1 100 ? -9.580 -3.961 14.076 1.00 93.38 100 ALA A C 1
ATOM 816 O O . ALA A 1 100 ? -8.426 -3.534 14.037 1.00 93.38 100 ALA A O 1
ATOM 817 N N . ILE A 1 101 ? -10.483 -3.480 14.939 1.00 90.94 101 ILE A N 1
ATOM 818 C CA . ILE A 1 101 ? -10.202 -2.367 15.858 1.00 90.94 101 ILE A CA 1
ATOM 819 C C . ILE A 1 101 ? -9.161 -2.757 16.912 1.00 90.94 101 ILE A C 1
ATOM 821 O O . ILE A 1 101 ? -8.236 -1.986 17.165 1.00 90.94 101 ILE A O 1
ATOM 825 N N . TYR A 1 102 ? -9.278 -3.941 17.520 1.00 90.88 102 TYR A N 1
ATOM 826 C CA . TYR A 1 102 ? -8.371 -4.341 18.604 1.00 90.88 102 TYR A CA 1
ATOM 827 C C . TYR A 1 102 ? -6.994 -4.798 18.129 1.00 90.88 102 TYR A C 1
ATOM 829 O O . TYR A 1 102 ? -6.022 -4.674 18.872 1.00 90.88 102 TYR A O 1
ATOM 837 N N . THR A 1 103 ? -6.895 -5.322 16.909 1.00 91.44 103 THR A N 1
ATOM 838 C CA . THR A 1 103 ? -5.629 -5.844 16.374 1.00 91.44 103 THR A CA 1
ATOM 839 C C . THR A 1 103 ? -4.946 -4.891 15.401 1.00 91.44 103 THR A C 1
ATOM 841 O O . THR A 1 103 ? -3.775 -5.087 15.082 1.00 91.44 103 THR A O 1
ATOM 844 N N . SER A 1 104 ? -5.649 -3.854 14.927 1.00 87.56 104 SER A N 1
ATOM 845 C CA . SER A 1 104 ? -5.189 -3.000 13.825 1.00 87.56 104 SER A CA 1
ATOM 846 C C . SER A 1 104 ? -4.798 -3.822 12.583 1.00 87.56 104 SER A C 1
ATOM 848 O O . SER A 1 104 ? -3.887 -3.470 11.825 1.00 87.56 104 SER A O 1
ATOM 850 N N . ALA A 1 105 ? -5.459 -4.969 12.394 1.00 90.94 105 ALA A N 1
ATOM 851 C CA . ALA A 1 105 ? -5.232 -5.843 11.257 1.00 90.94 105 ALA A CA 1
ATOM 852 C C . ALA A 1 105 ? -5.658 -5.154 9.956 1.00 90.94 105 ALA A C 1
ATOM 854 O O . ALA A 1 105 ? -6.606 -4.367 9.908 1.00 90.94 105 ALA A O 1
ATOM 855 N N . ARG A 1 106 ? -4.938 -5.455 8.872 1.00 90.81 106 ARG A N 1
ATOM 856 C CA . ARG A 1 106 ? -5.319 -4.993 7.535 1.00 90.81 106 ARG A CA 1
ATOM 857 C C . ARG A 1 106 ? -6.494 -5.809 7.016 1.00 90.81 106 ARG A C 1
ATOM 859 O O . ARG A 1 106 ? -6.640 -6.970 7.374 1.00 90.81 106 ARG A O 1
ATOM 866 N N . GLU A 1 107 ? -7.268 -5.213 6.117 1.00 90.75 107 GLU A N 1
ATOM 867 C CA . GLU A 1 107 ? -8.468 -5.812 5.519 1.00 90.75 107 GLU A CA 1
ATOM 868 C C . GLU A 1 107 ? -8.258 -7.249 5.024 1.00 90.75 107 GLU A C 1
ATOM 870 O O . GLU A 1 107 ? -9.072 -8.116 5.314 1.00 90.75 107 GLU A O 1
ATOM 875 N N . ASN A 1 108 ? -7.131 -7.530 4.364 1.00 92.31 108 ASN A N 1
ATOM 876 C CA . ASN A 1 108 ? -6.824 -8.865 3.851 1.00 92.31 108 ASN A CA 1
ATOM 877 C C . ASN A 1 108 ? -6.688 -9.937 4.944 1.00 92.31 108 ASN A C 1
ATOM 879 O O . ASN A 1 108 ? -6.857 -11.103 4.649 1.00 92.31 108 ASN A O 1
ATOM 883 N N . VAL A 1 109 ? -6.369 -9.552 6.180 1.00 90.44 109 VAL A N 1
ATOM 884 C CA . VAL A 1 109 ? -6.298 -10.471 7.328 1.00 90.44 109 VAL A CA 1
ATOM 885 C C . VAL A 1 109 ? -7.664 -10.622 7.998 1.00 90.44 109 VAL A C 1
ATOM 887 O O . VAL A 1 109 ? -7.928 -11.630 8.632 1.00 90.44 109 VAL A O 1
ATOM 890 N N . VAL A 1 110 ? -8.521 -9.605 7.900 1.00 89.00 110 VAL A N 1
ATOM 891 C CA . VAL A 1 110 ? -9.849 -9.601 8.532 1.00 89.00 110 VAL A CA 1
ATOM 892 C C . VAL A 1 110 ? -10.870 -10.362 7.682 1.00 89.00 110 VAL A C 1
ATOM 894 O O . VAL A 1 110 ? -11.813 -10.919 8.229 1.00 89.00 110 VAL A O 1
ATOM 897 N N . ALA A 1 111 ? -10.709 -10.336 6.357 1.00 84.88 111 ALA A N 1
ATOM 898 C CA . ALA A 1 111 ? -11.637 -10.930 5.396 1.00 84.88 111 ALA A CA 1
ATOM 899 C C . ALA A 1 111 ? -11.295 -12.375 4.978 1.00 84.88 111 ALA A C 1
ATOM 901 O O . ALA A 1 111 ? -12.095 -12.982 4.265 1.00 84.88 111 ALA A O 1
ATOM 902 N N . GLU A 1 112 ? -10.125 -12.886 5.371 1.00 76.44 112 GLU A N 1
ATOM 903 C CA . GLU A 1 112 ? -9.705 -14.289 5.191 1.00 76.44 112 GLU A CA 1
ATOM 904 C C . GLU A 1 112 ? -10.216 -15.174 6.334 1.00 76.44 112 GLU A C 1
ATOM 906 O O . GLU A 1 112 ? -10.667 -16.302 6.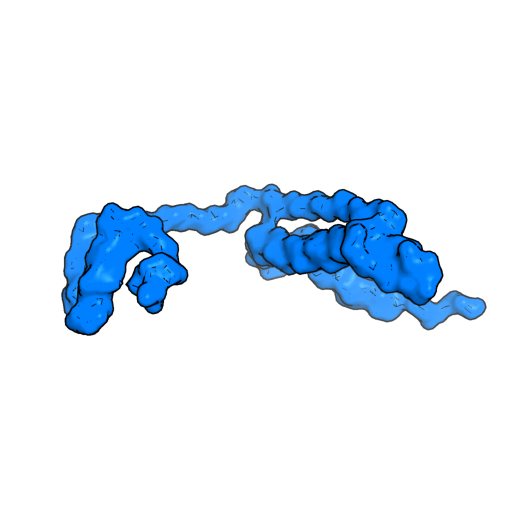027 1.00 76.44 112 GLU A O 1
#

Radius of gyration: 23.08 Å; chains: 1; bounding box: 47×36×65 Å

pLDDT: mean 84.03, std 18.56, range [31.58, 96.69]

Foldseek 3Di:
DPDDPPVCVVVVCVLDPVNCVVVVHALVVNQVVVVVVQVVLVCQCPPDADPVRHRNDVDRDDDDGDDPVPDDDDDQDDPVRVVVVLVPDDPVCNVLVVCCNVVVDDPVVSVD